Protein AF-A0A5T3FEF2-F1 (afdb_monomer_lite)

Organism: Salmonella enterica (NCBI:txid28901)

Foldseek 3Di:
DQALVLLLVLVVCLCVVVVPDLLVLLQQLLVLQVPDPDADPDLQDHQQDPVRDGPVVSSVVSSCLAPPQLSVVPDPVSRVRSVSSSSSSLVSCCVPPVVSSCVSVVD

Sequence (107 aa):
MITPETASQALSSWLAYLQITQETATQLITRAFLEQPARPEIAVHRIERDDGTVDYDAWRRNRINIFQRWRKRETAEHCEKFSALIPAILEAIRKSAPELHKRITAG

Secondary structure (DSSP, 8-state):
---HHHHHHHHHHHHHHHT--HHHHHHHHHHHHHT-SS----S----B-TTS-B-HHHHHHHHIIIIIIGGGT-SHHHHHHHHHHHHHHHHHHHHH-HHHHHHHH--

pLDDT: mean 95.13, std 4.33, range [64.56, 98.25]

InterPro domains:
  IPR009364 YdaT-like [PF06254] (9-97)
  IPR037042 Transcriptional regulator YdaT-like superfamily [G3DSA:1.10.3600.10] (1-106)

Radius of gyration: 13.1 Å; chains: 1; bounding box: 31×31×29 Å

Structure (mmCIF, N/CA/C/O backbone):
data_AF-A0A5T3FEF2-F1
#
_entry.id   AF-A0A5T3FEF2-F1
#
loop_
_atom_site.group_PDB
_atom_site.id
_atom_site.type_symbol
_atom_site.label_atom_id
_atom_site.label_alt_id
_atom_site.label_comp_id
_atom_site.label_asym_id
_atom_site.label_entity_id
_atom_site.label_seq_id
_atom_site.pdbx_PDB_ins_code
_atom_site.Cartn_x
_atom_site.Cartn_y
_atom_site.Cartn_z
_atom_site.occupancy
_atom_site.B_iso_or_equiv
_atom_site.auth_seq_id
_atom_site.auth_comp_id
_atom_site.auth_asym_id
_atom_site.auth_atom_id
_atom_site.pdbx_PDB_model_num
ATOM 1 N N . MET A 1 1 ? -17.927 2.081 6.490 1.00 79.12 1 MET A N 1
ATOM 2 C CA . MET A 1 1 ? -16.989 2.233 5.352 1.00 79.12 1 MET A CA 1
ATOM 3 C C . MET A 1 1 ? -15.700 2.806 5.915 1.00 79.12 1 MET A C 1
ATOM 5 O O . MET A 1 1 ? -15.787 3.774 6.658 1.00 79.12 1 MET A O 1
ATOM 9 N N . ILE A 1 2 ? -14.543 2.198 5.643 1.00 90.25 2 ILE A N 1
ATOM 10 C CA . ILE A 1 2 ? -13.258 2.718 6.139 1.00 90.25 2 ILE A CA 1
ATOM 11 C C . ILE A 1 2 ? -12.931 4.010 5.386 1.00 90.25 2 ILE A C 1
ATOM 13 O O . ILE A 1 2 ? -12.876 4.007 4.158 1.00 90.25 2 ILE A O 1
ATOM 17 N N . THR A 1 3 ? -12.748 5.108 6.118 1.00 94.38 3 THR A N 1
ATOM 18 C CA . THR A 1 3 ? -12.412 6.420 5.549 1.00 94.38 3 THR A CA 1
ATOM 19 C C . THR A 1 3 ? -10.914 6.518 5.228 1.00 94.38 3 THR A C 1
ATOM 21 O O . THR A 1 3 ? -10.109 5.758 5.783 1.00 94.38 3 THR A O 1
ATOM 24 N N . PRO A 1 4 ? -10.495 7.473 4.377 1.00 94.31 4 PRO A N 1
ATOM 25 C CA . PRO A 1 4 ? -9.079 7.773 4.152 1.00 94.31 4 PRO A CA 1
ATOM 26 C C . PRO A 1 4 ? -8.322 8.093 5.455 1.00 94.31 4 PRO A C 1
ATOM 28 O O . PRO A 1 4 ? -7.170 7.702 5.628 1.00 94.31 4 PRO A O 1
ATOM 31 N N . GLU A 1 5 ? -8.968 8.758 6.409 1.00 95.06 5 GLU A N 1
ATOM 32 C CA . GLU A 1 5 ? -8.425 9.076 7.729 1.00 95.06 5 GLU A CA 1
ATOM 33 C C . GLU A 1 5 ? -8.124 7.797 8.510 1.00 95.06 5 GLU A C 1
ATOM 35 O O . GLU A 1 5 ? -6.991 7.602 8.960 1.00 95.06 5 GLU A O 1
ATOM 40 N N . THR A 1 6 ? -9.103 6.892 8.597 1.00 95.25 6 THR A N 1
ATOM 41 C CA . THR A 1 6 ? -8.947 5.602 9.275 1.00 95.25 6 THR A CA 1
ATOM 42 C C . THR A 1 6 ? -7.884 4.744 8.594 1.00 95.25 6 THR A C 1
ATOM 44 O O . THR A 1 6 ? -7.051 4.155 9.278 1.00 95.25 6 THR A O 1
ATOM 47 N N . ALA A 1 7 ? -7.834 4.716 7.260 1.00 96.25 7 ALA A N 1
ATOM 48 C CA . ALA A 1 7 ? -6.799 3.993 6.521 1.00 96.25 7 ALA A CA 1
ATOM 49 C C . ALA A 1 7 ? -5.392 4.574 6.757 1.00 96.25 7 ALA A C 1
ATOM 51 O O . ALA A 1 7 ? -4.422 3.830 6.912 1.00 96.25 7 ALA A O 1
ATOM 52 N N . SER A 1 8 ? -5.265 5.902 6.843 1.00 96.75 8 SER A N 1
ATOM 53 C CA . SER A 1 8 ? -3.997 6.551 7.187 1.00 96.75 8 SER A CA 1
ATOM 54 C C . SER A 1 8 ? -3.558 6.215 8.614 1.00 96.75 8 SER A C 1
ATOM 56 O O . SER A 1 8 ? -2.377 5.940 8.837 1.00 96.75 8 SER A O 1
ATOM 58 N N . GLN A 1 9 ? -4.484 6.184 9.576 1.00 96.31 9 GLN A N 1
ATOM 59 C CA . GLN A 1 9 ? -4.182 5.778 10.949 1.00 96.31 9 GLN A CA 1
ATOM 60 C C . GLN A 1 9 ? -3.800 4.294 11.025 1.00 96.31 9 GLN A C 1
ATOM 62 O O . GLN A 1 9 ? -2.808 3.946 11.665 1.00 96.31 9 GLN A O 1
ATOM 67 N N . ALA A 1 10 ? -4.525 3.435 10.306 1.00 96.00 10 ALA A N 1
ATOM 68 C CA . ALA A 1 10 ? -4.245 2.010 10.193 1.00 96.00 10 ALA A CA 1
ATOM 69 C C . ALA A 1 10 ? -2.828 1.738 9.670 1.00 96.00 10 ALA A C 1
ATOM 71 O O . ALA A 1 10 ? -2.142 0.883 10.224 1.00 96.00 10 ALA A O 1
ATOM 72 N N . LEU A 1 11 ? -2.349 2.502 8.677 1.00 96.62 11 LEU A N 1
ATOM 73 C CA . LEU A 1 11 ? -0.957 2.418 8.220 1.00 96.62 11 LEU A CA 1
ATOM 74 C C . LEU A 1 11 ? 0.037 2.701 9.352 1.00 96.62 11 LEU A C 1
ATOM 76 O O . LEU A 1 11 ? 0.966 1.922 9.541 1.00 96.62 11 LEU A O 1
ATOM 80 N N . SER A 1 12 ? -0.150 3.780 10.123 1.00 96.94 12 SER A N 1
ATOM 81 C CA . SER A 1 12 ? 0.730 4.078 11.268 1.00 96.94 12 SER A CA 1
ATOM 82 C C . SER A 1 12 ? 0.712 2.954 12.302 1.00 96.94 12 SER A C 1
ATOM 84 O O . SER A 1 12 ? 1.770 2.503 12.740 1.00 96.94 12 SER A O 1
ATOM 86 N N . SER A 1 13 ? -0.482 2.485 12.675 1.00 97.00 13 SER A N 1
ATOM 87 C CA . SER A 1 13 ? -0.645 1.405 13.648 1.00 97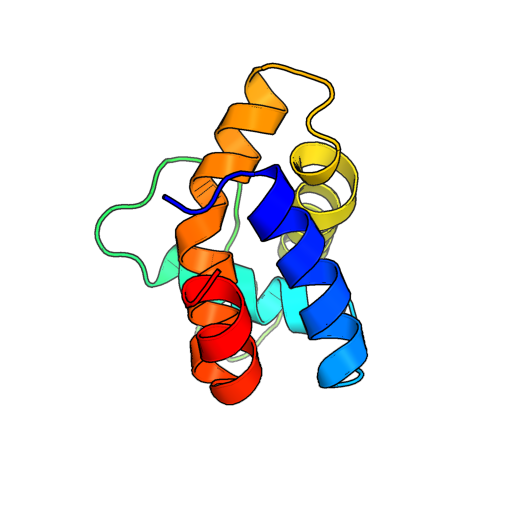.00 13 SER A CA 1
ATOM 88 C C . SER A 1 13 ? -0.022 0.102 13.165 1.00 97.00 13 SER A C 1
ATOM 90 O O . SER A 1 13 ? 0.587 -0.599 13.962 1.00 97.00 13 SER A O 1
ATOM 92 N N . TRP A 1 14 ? -0.125 -0.213 11.876 1.00 98.06 14 TRP A N 1
ATOM 93 C CA . TRP A 1 14 ? 0.444 -1.425 11.298 1.00 98.06 14 TRP A CA 1
ATOM 94 C C . TRP A 1 14 ? 1.971 -1.424 11.304 1.00 98.06 14 TRP A C 1
ATOM 96 O O . TRP A 1 14 ? 2.566 -2.405 11.753 1.00 98.06 14 TRP A O 1
ATOM 106 N N . LEU A 1 15 ? 2.594 -0.311 10.893 1.00 97.88 15 LEU A N 1
ATOM 107 C CA . LEU A 1 15 ? 4.050 -0.148 10.957 1.00 97.88 15 LEU A CA 1
ATOM 108 C C . LEU A 1 15 ? 4.560 -0.331 12.393 1.00 97.88 15 LEU A C 1
ATOM 110 O O . LEU A 1 15 ? 5.516 -1.067 12.614 1.00 97.88 15 LEU A O 1
ATOM 114 N N . ALA A 1 16 ? 3.891 0.285 13.373 1.00 97.62 16 ALA A N 1
ATOM 115 C CA . ALA A 1 16 ? 4.263 0.166 14.781 1.00 97.62 16 ALA A CA 1
ATOM 116 C C . ALA A 1 16 ? 4.011 -1.243 15.349 1.00 97.62 16 ALA A C 1
ATOM 118 O O . ALA A 1 16 ? 4.839 -1.765 16.088 1.00 97.62 16 ALA A O 1
ATOM 119 N N . TYR A 1 17 ? 2.885 -1.869 14.993 1.00 96.81 17 TYR A N 1
ATOM 120 C CA . TYR A 1 17 ? 2.465 -3.165 15.529 1.00 96.81 17 TYR A CA 1
ATOM 121 C C . TYR A 1 17 ? 3.392 -4.305 15.102 1.00 96.81 17 TYR A C 1
ATOM 123 O O . TYR A 1 17 ? 3.759 -5.133 15.930 1.00 96.81 17 TYR A O 1
ATOM 131 N N . LEU A 1 18 ? 3.784 -4.343 13.824 1.00 95.38 18 LEU A N 1
ATOM 132 C CA . LEU A 1 18 ? 4.707 -5.361 13.313 1.00 95.38 18 LEU A CA 1
ATOM 133 C C . LEU A 1 18 ? 6.178 -4.929 13.341 1.00 95.38 18 LEU A C 1
ATOM 135 O O . LEU A 1 18 ? 7.040 -5.734 13.004 1.00 95.38 18 LEU A O 1
ATOM 139 N N . GLN A 1 19 ? 6.470 -3.675 13.701 1.00 96.38 19 GLN A N 1
ATOM 140 C CA . GLN A 1 19 ? 7.809 -3.079 13.607 1.00 96.38 19 GLN A CA 1
ATOM 141 C C . GLN A 1 19 ? 8.413 -3.189 12.192 1.00 96.38 19 GLN A C 1
ATOM 143 O O . GLN A 1 19 ? 9.618 -3.367 12.022 1.00 96.38 19 GLN A O 1
ATOM 148 N N . ILE A 1 20 ? 7.568 -3.087 11.160 1.00 96.00 20 ILE A N 1
ATOM 149 C CA . ILE A 1 20 ? 7.998 -3.114 9.756 1.00 96.00 20 ILE A CA 1
ATOM 150 C C . ILE A 1 20 ? 8.268 -1.701 9.241 1.00 96.00 20 ILE A C 1
ATOM 152 O O . ILE A 1 20 ? 7.678 -0.718 9.692 1.00 96.00 20 ILE A O 1
ATOM 156 N N . THR A 1 21 ? 9.141 -1.594 8.246 1.00 96.44 21 THR A N 1
ATOM 157 C CA . THR A 1 21 ? 9.462 -0.315 7.612 1.00 96.44 21 THR A CA 1
ATOM 158 C C . THR A 1 21 ? 8.409 0.068 6.566 1.00 96.44 21 THR A C 1
ATOM 160 O O . THR A 1 21 ? 7.635 -0.762 6.074 1.00 96.44 21 THR A O 1
ATOM 163 N N . GLN A 1 22 ? 8.417 1.339 6.144 1.00 96.50 22 GLN A N 1
ATOM 164 C CA . GLN A 1 22 ? 7.645 1.775 4.970 1.00 96.50 22 GLN A CA 1
ATOM 165 C C . GLN A 1 22 ? 8.044 1.006 3.702 1.00 96.50 22 GLN A C 1
ATOM 167 O O . GLN A 1 22 ? 7.260 0.922 2.760 1.00 96.50 22 GLN A O 1
ATOM 172 N N . GLU A 1 23 ? 9.250 0.442 3.672 1.00 94.56 23 GLU A N 1
ATOM 173 C CA . GLU A 1 23 ? 9.784 -0.336 2.559 1.00 94.56 23 GLU A CA 1
ATOM 174 C C . GLU A 1 23 ? 9.005 -1.632 2.370 1.00 94.56 23 GLU A C 1
ATOM 176 O O . GLU A 1 23 ? 8.424 -1.852 1.302 1.00 94.56 23 GLU A O 1
ATOM 181 N N . THR A 1 24 ? 8.917 -2.424 3.439 1.00 95.94 24 THR A N 1
ATOM 182 C CA . THR A 1 24 ? 8.151 -3.670 3.485 1.00 95.94 24 THR A CA 1
ATOM 183 C C . THR A 1 24 ? 6.668 -3.400 3.256 1.00 95.94 24 THR A C 1
ATOM 185 O O . THR A 1 24 ? 6.031 -4.056 2.433 1.00 95.94 24 THR A O 1
ATOM 188 N N . ALA A 1 25 ? 6.110 -2.381 3.917 1.00 97.81 25 ALA A N 1
ATOM 189 C CA . ALA A 1 25 ? 4.706 -2.026 3.740 1.00 97.81 25 ALA A CA 1
ATOM 190 C C . ALA A 1 25 ? 4.384 -1.621 2.289 1.00 97.81 25 ALA A C 1
ATOM 192 O O . ALA A 1 25 ? 3.349 -2.020 1.761 1.00 97.81 25 ALA A O 1
ATOM 193 N N . THR A 1 26 ? 5.280 -0.892 1.610 1.00 98.19 26 THR A N 1
ATOM 194 C CA . THR A 1 26 ? 5.106 -0.522 0.192 1.00 98.19 26 THR A CA 1
ATOM 195 C C . THR A 1 26 ? 4.999 -1.754 -0.701 1.00 98.19 26 THR A C 1
ATOM 197 O O . THR A 1 26 ? 4.123 -1.797 -1.566 1.00 98.19 26 THR A O 1
ATOM 200 N N . GLN A 1 27 ? 5.853 -2.760 -0.494 1.00 96.50 27 GLN A N 1
ATOM 201 C CA . GLN A 1 27 ? 5.818 -4.005 -1.268 1.00 96.50 27 GLN A CA 1
ATOM 202 C C . GLN A 1 27 ? 4.500 -4.755 -1.055 1.00 96.50 27 GLN A C 1
ATOM 204 O O . GLN A 1 27 ? 3.830 -5.112 -2.023 1.00 96.50 27 GLN A O 1
ATOM 209 N N . LEU A 1 28 ? 4.089 -4.921 0.205 1.00 97.50 28 LEU A N 1
ATOM 210 C CA . LEU A 1 28 ? 2.865 -5.638 0.565 1.00 97.50 28 LEU A CA 1
ATOM 211 C C . LEU A 1 28 ? 1.603 -4.946 0.028 1.00 97.50 28 LEU A C 1
ATOM 213 O O . LEU A 1 28 ? 0.745 -5.611 -0.549 1.00 97.50 28 LEU A O 1
ATOM 217 N N . ILE A 1 29 ? 1.508 -3.617 0.155 1.00 98.12 29 ILE A N 1
ATOM 218 C CA . ILE A 1 29 ? 0.381 -2.838 -0.385 1.00 98.12 29 ILE A CA 1
ATOM 219 C C . ILE A 1 29 ? 0.365 -2.910 -1.911 1.00 98.12 29 ILE A C 1
ATOM 221 O O . ILE A 1 29 ? -0.690 -3.123 -2.500 1.00 98.12 29 ILE A O 1
ATOM 225 N N . THR A 1 30 ? 1.522 -2.759 -2.562 1.00 98.00 30 THR A N 1
ATOM 226 C CA . THR A 1 30 ? 1.615 -2.830 -4.028 1.00 98.00 30 THR A CA 1
ATOM 227 C C . THR A 1 30 ? 1.157 -4.193 -4.533 1.00 98.00 30 THR A C 1
ATOM 229 O O . THR A 1 30 ? 0.358 -4.263 -5.463 1.00 98.00 30 THR A O 1
ATOM 232 N N . ARG A 1 31 ? 1.617 -5.278 -3.902 1.00 96.38 31 ARG A N 1
ATOM 233 C CA . ARG A 1 31 ? 1.196 -6.637 -4.245 1.00 96.38 31 ARG A CA 1
ATOM 234 C C . ARG A 1 31 ? -0.312 -6.805 -4.078 1.00 96.38 31 ARG A C 1
ATOM 236 O O . ARG A 1 31 ? -0.980 -7.202 -5.026 1.00 96.38 31 ARG A O 1
ATOM 243 N N . ALA A 1 32 ? -0.850 -6.426 -2.920 1.00 97.31 32 ALA A N 1
ATOM 244 C CA . ALA A 1 32 ? -2.283 -6.510 -2.654 1.00 97.31 32 ALA A CA 1
ATOM 245 C C . ALA A 1 32 ? -3.118 -5.667 -3.634 1.00 97.31 32 ALA A C 1
ATOM 247 O O . ALA A 1 32 ? -4.211 -6.076 -4.006 1.00 97.31 32 ALA A O 1
ATOM 248 N N . PHE A 1 33 ? -2.611 -4.512 -4.076 1.00 97.75 33 PHE A N 1
ATOM 249 C CA . PHE A 1 33 ? -3.277 -3.665 -5.063 1.00 97.75 33 PHE A CA 1
ATOM 250 C C . PHE A 1 33 ? -3.305 -4.309 -6.453 1.00 97.75 33 PHE A C 1
ATOM 252 O O . PHE A 1 33 ? -4.340 -4.316 -7.113 1.00 97.75 33 PHE A O 1
ATOM 259 N N . LEU A 1 34 ? -2.183 -4.874 -6.904 1.00 95.56 34 LEU A N 1
ATOM 260 C CA . LEU A 1 34 ? -2.084 -5.499 -8.226 1.00 95.56 34 LEU A CA 1
ATOM 261 C C . LEU A 1 34 ? -2.851 -6.827 -8.316 1.00 95.56 34 LEU A C 1
ATOM 263 O O . LEU A 1 34 ? -3.322 -7.172 -9.397 1.00 95.56 34 LEU A O 1
ATOM 267 N N . GLU A 1 35 ? -3.019 -7.531 -7.193 1.00 95.19 35 GLU A N 1
ATOM 268 C CA . GLU A 1 35 ? -3.828 -8.754 -7.076 1.00 95.19 35 GLU A CA 1
ATOM 269 C C . GLU A 1 35 ? -5.350 -8.486 -7.129 1.00 95.19 35 GLU A C 1
ATOM 271 O O . GLU A 1 35 ? -6.131 -9.429 -7.256 1.00 95.19 35 GLU A O 1
ATOM 276 N N . GLN A 1 36 ? -5.804 -7.227 -7.046 1.00 94.94 36 GLN A N 1
ATOM 277 C CA . GLN A 1 36 ? -7.234 -6.910 -7.103 1.00 94.94 36 GLN A CA 1
ATOM 278 C C . GLN A 1 36 ? -7.813 -7.132 -8.510 1.00 94.94 36 GLN A C 1
ATOM 280 O O . GLN A 1 36 ? -7.254 -6.621 -9.487 1.00 94.94 36 GLN A O 1
ATOM 285 N N . PRO A 1 37 ? -8.970 -7.819 -8.624 1.00 90.00 37 PRO A N 1
ATOM 286 C CA . PRO A 1 37 ? -9.604 -8.100 -9.912 1.00 90.00 37 PRO A CA 1
ATOM 287 C C . PRO A 1 37 ? -10.181 -6.842 -10.573 1.00 90.00 37 PRO A C 1
ATOM 289 O O . PRO A 1 37 ? -10.155 -6.719 -11.793 1.00 90.00 37 PRO A O 1
ATOM 292 N N . ALA A 1 38 ? -10.669 -5.893 -9.771 1.00 89.25 38 ALA A N 1
ATOM 293 C CA . ALA A 1 38 ? -11.148 -4.592 -10.218 1.00 89.25 38 ALA A CA 1
ATOM 294 C C . ALA A 1 38 ? -10.383 -3.513 -9.448 1.00 89.25 38 ALA A C 1
ATOM 296 O O . ALA A 1 38 ? -10.710 -3.218 -8.298 1.00 89.25 38 ALA A O 1
ATOM 297 N N . ARG A 1 39 ? -9.338 -2.961 -10.072 1.00 90.06 39 ARG A N 1
ATOM 298 C CA . ARG A 1 39 ? -8.526 -1.880 -9.500 1.00 90.06 39 ARG A CA 1
ATOM 299 C C . ARG A 1 39 ? -8.560 -0.645 -10.402 1.00 90.06 39 ARG A C 1
ATOM 301 O O . ARG A 1 39 ? -8.547 -0.801 -11.622 1.00 90.06 39 ARG A O 1
ATOM 308 N N . PRO A 1 40 ? -8.576 0.567 -9.832 1.00 91.75 40 PRO A N 1
ATOM 309 C CA . PRO A 1 40 ? -8.496 1.795 -10.612 1.00 91.75 40 PRO A CA 1
ATOM 310 C C . PRO A 1 40 ? -7.113 1.965 -11.254 1.00 91.75 40 PRO A C 1
ATOM 312 O O . PRO A 1 40 ? -6.098 1.510 -10.722 1.00 91.75 40 PRO A O 1
ATOM 315 N N . GLU A 1 41 ? -7.059 2.670 -12.381 1.00 92.88 41 GLU A N 1
ATOM 316 C CA . GLU A 1 41 ? -5.814 2.975 -13.093 1.00 92.88 41 GLU A CA 1
ATOM 317 C C . GLU A 1 41 ? -5.062 4.134 -12.421 1.00 92.88 41 GLU A C 1
ATOM 319 O O . GLU A 1 41 ? -5.067 5.277 -12.873 1.00 92.88 41 GLU A O 1
ATOM 324 N N . ILE A 1 42 ? -4.415 3.839 -11.294 1.00 94.94 42 ILE A N 1
ATOM 325 C CA . ILE A 1 42 ? -3.531 4.775 -10.588 1.00 94.94 42 ILE A CA 1
ATOM 326 C C . ILE A 1 42 ? -2.066 4.360 -10.743 1.00 94.94 42 ILE A C 1
ATOM 328 O O . ILE A 1 42 ? -1.758 3.202 -11.017 1.00 94.94 42 ILE A O 1
ATOM 332 N N . ALA A 1 43 ? -1.148 5.313 -10.552 1.00 93.31 43 ALA A N 1
ATOM 333 C CA . ALA A 1 43 ? 0.296 5.137 -10.743 1.00 93.31 43 ALA A CA 1
ATOM 334 C C . ALA A 1 43 ? 0.955 4.275 -9.641 1.00 93.31 43 ALA A C 1
ATOM 336 O O . ALA A 1 43 ? 1.765 4.761 -8.846 1.00 93.31 43 ALA A O 1
ATOM 337 N N . VAL A 1 44 ? 0.561 3.002 -9.583 1.00 96.12 44 VAL A N 1
ATOM 338 C CA . VAL A 1 44 ? 1.127 1.938 -8.753 1.00 96.12 44 VAL A CA 1
ATOM 339 C C . VAL A 1 44 ? 1.763 0.923 -9.693 1.00 96.12 44 VAL A C 1
ATOM 341 O O . VAL A 1 44 ? 1.081 0.269 -10.480 1.00 96.12 44 VAL A O 1
ATOM 344 N N . HIS A 1 45 ? 3.084 0.809 -9.627 1.00 95.69 45 HIS A N 1
ATOM 345 C CA . HIS A 1 45 ? 3.864 -0.009 -10.552 1.00 95.69 45 HIS A CA 1
ATOM 346 C C . HIS A 1 45 ? 4.275 -1.337 -9.915 1.00 95.69 45 HIS A C 1
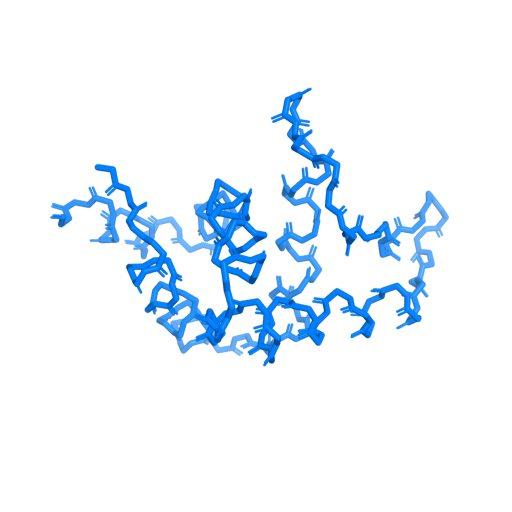ATOM 348 O O . HIS A 1 45 ? 4.462 -1.416 -8.701 1.00 95.69 45 HIS A O 1
ATOM 354 N N . ARG A 1 46 ? 4.437 -2.386 -10.725 1.00 94.50 46 ARG A N 1
ATOM 355 C CA . ARG A 1 46 ? 4.941 -3.685 -10.260 1.00 94.50 46 ARG A CA 1
ATOM 356 C C . ARG A 1 46 ? 6.359 -3.527 -9.699 1.00 94.50 46 ARG A C 1
ATOM 358 O O . ARG A 1 46 ? 7.207 -2.934 -10.354 1.00 94.50 46 ARG A O 1
ATOM 365 N N . ILE A 1 47 ? 6.584 -4.045 -8.490 1.00 94.56 47 ILE A N 1
ATOM 366 C CA . ILE A 1 47 ? 7.878 -3.974 -7.790 1.00 94.56 47 ILE A CA 1
ATOM 367 C C . ILE A 1 47 ? 8.676 -5.261 -7.987 1.00 94.56 47 ILE A C 1
ATOM 369 O O . ILE A 1 47 ? 9.835 -5.203 -8.368 1.00 94.56 47 ILE A O 1
ATOM 373 N N . GLU A 1 48 ? 8.058 -6.411 -7.730 1.00 91.56 48 GLU A N 1
ATOM 374 C CA . GLU A 1 48 ? 8.694 -7.722 -7.874 1.00 91.56 48 GLU A CA 1
ATOM 375 C C . GLU A 1 48 ? 8.373 -8.297 -9.255 1.00 91.56 48 GLU A C 1
ATOM 377 O O . GLU A 1 48 ? 7.197 -8.415 -9.624 1.00 91.56 48 GLU A O 1
ATOM 382 N N . ARG A 1 49 ? 9.411 -8.605 -10.033 1.00 88.06 49 ARG A N 1
ATOM 383 C CA . ARG A 1 49 ? 9.312 -9.224 -11.361 1.00 88.06 49 AR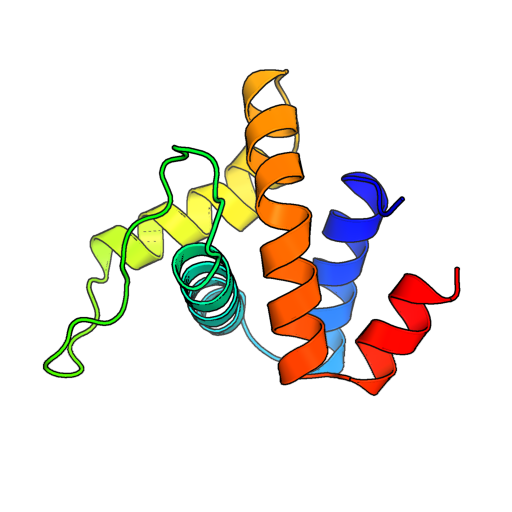G A CA 1
ATOM 384 C C . ARG A 1 49 ? 9.211 -10.747 -11.241 1.00 88.06 49 ARG A C 1
ATOM 386 O O . ARG A 1 49 ? 9.450 -11.310 -10.179 1.00 88.06 49 ARG A O 1
ATOM 393 N N . ASP A 1 50 ? 8.835 -11.416 -12.330 1.00 87.25 50 ASP A N 1
ATOM 394 C CA . ASP A 1 50 ? 8.633 -12.877 -12.346 1.00 87.25 50 ASP A CA 1
ATOM 395 C C . ASP A 1 50 ? 9.917 -13.674 -12.045 1.00 87.25 50 ASP A C 1
ATOM 397 O O . ASP A 1 50 ? 9.845 -14.812 -11.594 1.00 87.25 50 ASP A O 1
ATOM 401 N N . ASP A 1 51 ? 11.087 -13.066 -12.250 1.00 89.88 51 ASP A N 1
ATOM 402 C CA . ASP A 1 51 ? 12.407 -13.627 -11.941 1.00 89.88 51 ASP A CA 1
ATOM 403 C C . ASP A 1 51 ? 12.876 -13.347 -10.496 1.00 89.88 51 ASP A C 1
ATOM 405 O O . ASP A 1 51 ? 14.015 -13.651 -10.143 1.00 89.88 51 ASP A O 1
ATOM 409 N N . GLY A 1 52 ? 12.019 -12.754 -9.658 1.00 85.75 52 GLY A N 1
ATOM 410 C CA . GLY A 1 52 ? 12.331 -12.386 -8.275 1.00 85.75 52 GLY A CA 1
ATOM 411 C C . GLY A 1 52 ? 13.160 -11.106 -8.131 1.00 85.75 52 GLY A C 1
ATOM 412 O O . GLY A 1 52 ? 13.506 -10.728 -7.011 1.00 85.75 52 GLY A O 1
ATOM 413 N N . THR A 1 53 ? 13.479 -10.409 -9.227 1.00 92.06 53 THR A N 1
ATOM 414 C CA . THR A 1 53 ? 14.184 -9.125 -9.150 1.00 92.06 53 THR A CA 1
ATOM 415 C C . THR A 1 53 ? 13.256 -7.996 -8.705 1.00 92.06 53 THR A C 1
ATOM 417 O O . THR A 1 53 ? 12.052 -7.985 -8.980 1.00 92.06 53 THR A O 1
ATOM 420 N N . VAL A 1 54 ? 13.836 -7.016 -8.008 1.00 91.56 54 VAL A N 1
ATOM 421 C CA . VAL A 1 54 ? 13.121 -5.842 -7.505 1.00 91.56 54 VAL A CA 1
ATOM 422 C C . VAL A 1 54 ? 13.399 -4.636 -8.395 1.00 91.56 54 VAL A C 1
ATOM 424 O O . VAL A 1 54 ? 14.537 -4.193 -8.543 1.00 91.56 54 VAL A O 1
ATOM 427 N N . ASP A 1 55 ? 12.336 -4.058 -8.945 1.00 95.69 55 ASP A N 1
ATOM 428 C CA . ASP A 1 55 ? 12.375 -2.763 -9.610 1.00 95.69 55 ASP A CA 1
ATOM 429 C C . ASP A 1 55 ? 12.404 -1.642 -8.557 1.00 95.69 55 ASP A C 1
ATOM 431 O O . ASP A 1 55 ? 11.377 -1.211 -8.018 1.00 95.69 55 ASP A O 1
ATOM 435 N N . TYR A 1 56 ? 13.615 -1.195 -8.218 1.00 94.56 56 TYR A N 1
ATOM 436 C CA . TYR A 1 56 ? 13.838 -0.175 -7.192 1.00 94.56 56 TYR A CA 1
ATOM 437 C C . TYR A 1 56 ? 13.241 1.191 -7.551 1.00 94.56 56 TYR A C 1
ATOM 439 O O . TYR A 1 56 ? 12.833 1.933 -6.653 1.00 94.56 56 TYR A O 1
ATOM 447 N N . ASP A 1 57 ? 13.147 1.524 -8.839 1.00 96.25 57 ASP A N 1
ATOM 448 C CA . ASP A 1 57 ? 12.528 2.765 -9.306 1.00 96.25 57 ASP A CA 1
ATOM 449 C C . ASP A 1 57 ? 11.016 2.728 -9.073 1.00 96.25 57 ASP A C 1
ATOM 451 O O . ASP A 1 57 ? 10.454 3.644 -8.461 1.00 96.25 57 ASP A O 1
ATOM 455 N N . ALA A 1 58 ? 10.363 1.638 -9.488 1.00 96.50 58 ALA A N 1
ATOM 456 C CA . ALA A 1 58 ? 8.948 1.395 -9.222 1.00 96.50 58 ALA A CA 1
ATOM 457 C C . ALA A 1 58 ? 8.658 1.404 -7.717 1.00 96.50 58 ALA A C 1
ATOM 459 O O . ALA A 1 58 ? 7.740 2.086 -7.255 1.00 96.50 58 ALA A O 1
ATOM 460 N N . TRP A 1 59 ? 9.489 0.717 -6.933 1.00 96.94 59 TRP A N 1
ATOM 461 C CA . TRP A 1 59 ? 9.359 0.681 -5.482 1.00 96.94 59 TRP A CA 1
ATOM 462 C C . TRP A 1 59 ? 9.481 2.073 -4.852 1.00 96.94 59 TRP A C 1
ATOM 464 O O . TRP A 1 59 ? 8.627 2.468 -4.051 1.00 96.94 59 TRP A O 1
ATOM 474 N N . ARG A 1 60 ? 10.489 2.862 -5.246 1.00 97.44 60 ARG A N 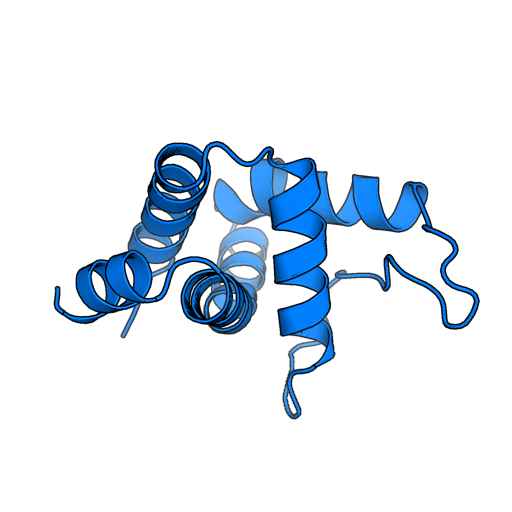1
ATOM 475 C CA . ARG A 1 60 ? 10.696 4.217 -4.717 1.00 97.44 60 ARG A CA 1
ATOM 476 C C . ARG A 1 60 ? 9.512 5.121 -5.053 1.00 97.44 60 ARG A C 1
ATOM 478 O O . ARG A 1 60 ? 9.051 5.861 -4.180 1.00 97.44 60 ARG A O 1
ATOM 485 N N . ARG A 1 61 ? 9.003 5.051 -6.288 1.00 97.88 61 ARG A N 1
ATOM 486 C CA . ARG A 1 61 ? 7.830 5.819 -6.740 1.00 97.88 61 ARG A CA 1
ATOM 487 C C . ARG A 1 61 ? 6.584 5.441 -5.951 1.00 97.88 61 ARG A C 1
ATOM 489 O O . ARG A 1 61 ? 5.925 6.334 -5.422 1.00 97.88 61 ARG A O 1
ATOM 496 N N . ASN A 1 62 ? 6.309 4.146 -5.798 1.00 98.25 62 ASN A N 1
ATOM 497 C CA . ASN A 1 62 ? 5.167 3.670 -5.020 1.00 98.25 62 ASN A CA 1
ATOM 498 C C . ASN A 1 62 ? 5.265 4.128 -3.561 1.00 98.25 62 ASN A C 1
ATOM 500 O O . ASN A 1 62 ? 4.288 4.642 -3.025 1.00 98.25 62 ASN A O 1
ATOM 504 N N . ARG A 1 63 ? 6.442 4.035 -2.928 1.00 98.19 63 ARG A N 1
ATOM 505 C CA . ARG A 1 63 ? 6.638 4.480 -1.540 1.00 98.19 63 ARG A CA 1
ATOM 506 C C . ARG A 1 63 ? 6.352 5.972 -1.372 1.00 98.19 63 ARG A C 1
ATOM 508 O O . ARG A 1 63 ? 5.644 6.356 -0.443 1.00 98.19 63 ARG A O 1
ATOM 515 N N . ILE A 1 64 ? 6.891 6.815 -2.258 1.00 97.75 64 ILE A N 1
ATOM 516 C CA . ILE A 1 64 ? 6.653 8.268 -2.237 1.00 97.75 64 ILE A CA 1
ATOM 517 C C . ILE A 1 64 ? 5.164 8.555 -2.438 1.00 97.75 64 ILE A C 1
ATOM 519 O O . ILE A 1 64 ? 4.570 9.304 -1.661 1.00 97.75 64 ILE A O 1
ATOM 523 N N . ASN A 1 65 ? 4.550 7.926 -3.440 1.00 97.50 65 ASN A N 1
ATOM 524 C CA . ASN A 1 65 ? 3.134 8.090 -3.735 1.00 97.50 65 ASN A CA 1
ATOM 525 C C . ASN A 1 65 ? 2.259 7.700 -2.536 1.00 97.50 65 ASN A C 1
ATOM 527 O O . ASN A 1 65 ? 1.449 8.509 -2.099 1.00 97.50 65 ASN A O 1
ATOM 531 N N . ILE A 1 66 ? 2.473 6.522 -1.946 1.00 97.88 66 ILE A N 1
ATOM 532 C CA . ILE A 1 66 ? 1.680 6.018 -0.820 1.00 97.88 66 ILE A CA 1
ATOM 533 C C . ILE A 1 66 ? 1.917 6.858 0.436 1.00 97.88 66 ILE A C 1
ATOM 535 O O . ILE A 1 66 ? 0.965 7.394 0.989 1.00 97.88 66 ILE A O 1
ATOM 539 N N . PHE A 1 67 ? 3.162 6.993 0.903 1.00 97.44 67 PHE A N 1
ATOM 540 C CA . PHE A 1 67 ? 3.441 7.511 2.249 1.00 97.44 67 PHE A CA 1
ATOM 541 C C . PHE A 1 67 ? 3.643 9.023 2.324 1.00 97.44 67 PHE A C 1
ATOM 543 O O . PHE A 1 67 ? 3.431 9.596 3.393 1.00 97.44 67 PHE A O 1
ATOM 550 N N . GLN A 1 68 ? 4.062 9.669 1.233 1.00 94.94 68 GLN A N 1
ATOM 551 C CA . GLN A 1 68 ? 4.461 11.081 1.252 1.00 94.94 68 GLN A CA 1
ATOM 552 C C . GLN A 1 68 ? 3.529 11.985 0.447 1.00 94.94 68 GLN A C 1
ATOM 554 O O . GLN A 1 68 ? 3.355 13.137 0.834 1.00 94.94 68 GLN A O 1
ATOM 559 N N . ARG A 1 69 ? 2.943 11.486 -0.647 1.00 96.12 69 ARG A N 1
ATOM 560 C CA . ARG A 1 69 ? 2.088 12.272 -1.544 1.00 96.12 69 ARG A CA 1
ATOM 561 C C . ARG A 1 69 ? 0.607 12.039 -1.250 1.00 96.12 69 ARG A C 1
ATOM 563 O O . ARG A 1 69 ? -0.054 12.897 -0.683 1.00 96.12 69 ARG A O 1
ATOM 570 N N . TRP A 1 70 ? 0.085 10.860 -1.568 1.00 98.00 70 TRP A N 1
ATOM 571 C CA . TRP A 1 70 ? -1.352 10.590 -1.517 1.00 98.00 70 TRP A CA 1
ATOM 572 C C . TRP A 1 70 ? -1.888 10.532 -0.091 1.00 98.00 70 TRP A C 1
ATOM 574 O O . TRP A 1 70 ? -2.941 11.097 0.169 1.00 98.00 70 TRP A O 1
ATOM 584 N N . ARG A 1 71 ? -1.143 9.956 0.863 1.00 96.88 71 ARG A N 1
ATOM 585 C CA . ARG A 1 71 ? -1.563 9.886 2.276 1.00 96.88 71 ARG A CA 1
ATOM 586 C C . ARG A 1 71 ? -1.834 11.247 2.919 1.00 96.88 71 ARG A C 1
ATOM 588 O O . ARG A 1 71 ? -2.696 11.343 3.798 1.00 96.88 71 ARG A O 1
ATOM 595 N N . LYS A 1 72 ? -1.123 12.295 2.493 1.00 95.56 72 LYS A N 1
ATOM 596 C CA . LYS A 1 72 ? -1.348 13.657 2.996 1.00 95.56 72 LYS A CA 1
ATOM 597 C C . LYS A 1 72 ? -2.669 14.250 2.514 1.00 95.56 72 LYS A C 1
ATOM 599 O O . LYS A 1 72 ? -3.213 15.094 3.212 1.00 95.56 72 LYS A O 1
ATOM 604 N N . ARG A 1 73 ? -3.199 13.763 1.382 1.00 95.56 73 ARG A N 1
ATOM 605 C CA . ARG A 1 73 ? -4.504 14.159 0.825 1.00 95.56 73 ARG A CA 1
ATOM 606 C C . ARG A 1 73 ? -4.609 15.677 0.615 1.00 95.56 73 ARG A C 1
ATOM 608 O O . ARG A 1 73 ? -5.650 16.267 0.866 1.00 95.56 73 ARG A O 1
ATOM 615 N N . GLU A 1 74 ? -3.522 16.304 0.158 1.00 95.81 74 GLU A N 1
ATOM 616 C CA . GLU A 1 74 ? -3.427 17.767 -0.012 1.00 95.81 74 GLU A CA 1
ATOM 617 C C . GLU A 1 74 ? -4.272 18.286 -1.186 1.00 95.81 74 GLU A C 1
ATOM 619 O O . GLU A 1 74 ? -4.604 19.467 -1.242 1.00 95.81 74 GLU A O 1
ATOM 624 N N . THR A 1 75 ? -4.635 17.412 -2.128 1.00 97.12 75 THR A N 1
ATOM 625 C CA . THR A 1 75 ? -5.489 17.734 -3.278 1.00 97.12 75 THR A CA 1
ATOM 626 C C . THR A 1 75 ? -6.602 16.700 -3.444 1.00 97.12 75 THR A C 1
ATOM 628 O O . THR A 1 75 ? -6.505 15.584 -2.925 1.00 97.12 75 THR A O 1
ATOM 631 N N . ALA A 1 76 ? -7.637 17.041 -4.223 1.00 96.44 76 ALA A N 1
ATOM 632 C CA . ALA A 1 76 ? -8.691 16.096 -4.606 1.00 96.44 76 ALA A CA 1
ATOM 633 C C . ALA A 1 76 ? -8.100 14.830 -5.250 1.00 96.44 76 ALA A C 1
ATOM 635 O O . ALA A 1 76 ? -8.389 13.726 -4.801 1.00 96.44 76 ALA A O 1
ATOM 636 N N . GLU A 1 77 ? -7.150 14.999 -6.177 1.00 95.75 77 GLU A N 1
ATOM 637 C CA . GLU A 1 77 ? -6.445 13.888 -6.822 1.00 95.75 77 GLU A CA 1
ATOM 638 C C . GLU A 1 77 ? -5.729 12.982 -5.801 1.00 95.75 77 GLU A C 1
ATOM 640 O O . GLU A 1 77 ? -5.736 11.756 -5.918 1.00 95.75 77 GLU A O 1
ATOM 645 N N . HIS A 1 78 ? -5.089 13.563 -4.780 1.00 96.56 78 HIS A N 1
ATOM 646 C CA . HIS A 1 78 ? -4.424 12.781 -3.733 1.00 96.56 78 HIS A CA 1
ATOM 647 C C . HIS A 1 78 ? -5.437 12.024 -2.877 1.00 96.56 78 HIS A C 1
ATOM 649 O O . HIS A 1 78 ? -5.176 10.877 -2.518 1.00 96.56 78 HIS A O 1
ATOM 655 N N . CYS A 1 79 ? -6.580 12.642 -2.574 1.00 95.62 79 CYS A N 1
ATOM 656 C CA . CYS A 1 79 ? -7.669 12.001 -1.846 1.00 95.62 79 CYS A CA 1
ATOM 657 C C . CYS A 1 79 ? -8.247 10.818 -2.630 1.00 95.62 79 CYS A C 1
ATOM 659 O O . CYS A 1 79 ? -8.372 9.726 -2.076 1.00 95.62 79 CYS A O 1
ATOM 661 N N . GLU A 1 80 ? -8.508 10.992 -3.925 1.00 96.19 80 GLU A N 1
ATOM 662 C CA . GLU A 1 80 ? -8.990 9.932 -4.815 1.00 96.19 80 GLU A CA 1
ATOM 663 C C . GLU A 1 80 ? -7.987 8.775 -4.899 1.00 96.19 80 GLU A C 1
ATOM 665 O O . GLU A 1 80 ? -8.340 7.622 -4.643 1.00 96.19 80 GLU A O 1
ATOM 670 N N . LYS A 1 81 ? -6.708 9.076 -5.163 1.00 97.56 81 LYS A N 1
ATOM 671 C CA . LYS A 1 81 ? -5.652 8.056 -5.266 1.00 97.56 81 LYS A CA 1
ATOM 672 C C . LYS A 1 81 ? -5.405 7.328 -3.946 1.00 97.56 81 LYS A C 1
ATOM 674 O O . LYS A 1 81 ? -5.153 6.127 -3.954 1.00 97.56 81 LYS A O 1
ATOM 679 N N . PHE A 1 82 ? -5.488 8.014 -2.806 1.00 97.69 82 PHE A N 1
ATOM 680 C CA . PHE A 1 82 ? -5.356 7.352 -1.508 1.00 97.69 82 PHE A CA 1
ATOM 681 C C . PHE A 1 82 ? -6.588 6.505 -1.171 1.00 97.69 82 PHE A C 1
ATOM 683 O O . PHE A 1 82 ? -6.443 5.389 -0.676 1.00 97.69 82 PHE A O 1
ATOM 690 N N . SER A 1 83 ? -7.790 6.988 -1.495 1.00 96.44 83 SER A N 1
ATOM 691 C CA . SER A 1 83 ? -9.041 6.240 -1.309 1.00 96.44 83 SER A CA 1
ATOM 692 C C . SER A 1 83 ? -9.047 4.947 -2.126 1.00 96.44 83 SER A C 1
ATOM 694 O O . SER A 1 83 ? -9.408 3.888 -1.616 1.00 96.44 83 SER A O 1
ATOM 696 N N . ALA A 1 84 ? -8.542 5.007 -3.359 1.00 96.62 84 ALA A N 1
ATOM 697 C CA . ALA A 1 84 ? -8.337 3.851 -4.225 1.00 96.62 84 ALA A CA 1
ATOM 698 C C . ALA A 1 84 ? -7.413 2.772 -3.624 1.00 96.62 84 ALA A C 1
ATOM 700 O O . ALA A 1 84 ? -7.534 1.598 -3.968 1.00 96.62 84 ALA A O 1
ATOM 701 N N . LEU A 1 85 ? -6.502 3.139 -2.715 1.00 97.38 85 LEU A N 1
ATOM 702 C CA . LEU A 1 85 ? -5.597 2.196 -2.054 1.00 97.38 85 LEU A CA 1
ATOM 703 C C . LEU A 1 85 ? -6.188 1.538 -0.807 1.00 97.38 85 LEU A C 1
ATOM 705 O O . LEU A 1 85 ? -5.617 0.554 -0.335 1.00 97.38 85 LEU A O 1
ATOM 709 N N . ILE A 1 86 ? -7.298 2.043 -0.260 1.00 97.00 86 ILE A N 1
ATOM 710 C CA . ILE A 1 86 ? -7.872 1.543 1.000 1.00 97.00 86 ILE A CA 1
ATOM 711 C C . ILE A 1 86 ? -8.066 0.018 0.981 1.00 97.00 86 ILE A C 1
ATOM 713 O O . ILE A 1 86 ? -7.605 -0.628 1.926 1.00 97.00 86 ILE A O 1
ATOM 717 N N . PRO A 1 87 ? -8.638 -0.603 -0.074 1.00 96.81 87 PRO A N 1
ATOM 718 C CA . PRO A 1 87 ? -8.796 -2.056 -0.103 1.00 96.81 87 PRO A CA 1
ATOM 719 C C . PRO A 1 87 ? -7.454 -2.802 -0.060 1.00 96.81 87 PRO A C 1
ATOM 721 O O . PRO A 1 87 ? -7.335 -3.817 0.618 1.00 96.81 87 PRO A O 1
ATOM 724 N N . ALA A 1 88 ? -6.416 -2.277 -0.722 1.00 97.88 88 ALA A N 1
ATOM 725 C CA . ALA A 1 88 ? -5.087 -2.893 -0.742 1.00 97.88 88 ALA A CA 1
ATOM 726 C C . ALA A 1 88 ? -4.374 -2.767 0.610 1.00 97.88 88 ALA A C 1
ATOM 728 O O . ALA A 1 88 ? -3.727 -3.709 1.061 1.00 97.88 88 ALA A O 1
ATOM 729 N N . ILE A 1 89 ? -4.514 -1.612 1.268 1.00 97.94 89 ILE A N 1
ATOM 730 C CA . ILE A 1 89 ? -3.973 -1.361 2.608 1.00 97.94 89 ILE A CA 1
ATOM 731 C C . ILE A 1 89 ? -4.597 -2.336 3.605 1.00 97.94 89 ILE A C 1
ATOM 733 O O . ILE A 1 89 ? -3.876 -3.017 4.330 1.00 97.94 89 ILE A O 1
ATOM 737 N N . LEU A 1 90 ? -5.928 -2.434 3.621 1.00 97.56 90 LEU A N 1
ATOM 738 C CA . LEU A 1 90 ? -6.633 -3.327 4.537 1.00 97.56 90 LEU A CA 1
ATOM 739 C C . LEU A 1 90 ? -6.284 -4.788 4.271 1.00 97.56 90 LEU A C 1
ATOM 741 O O . LEU A 1 90 ? -6.023 -5.519 5.219 1.00 97.56 90 LEU A O 1
ATOM 745 N N . GLU A 1 91 ? -6.193 -5.201 3.008 1.00 97.94 91 GLU A N 1
ATOM 746 C CA . GLU A 1 91 ? -5.820 -6.569 2.651 1.00 97.94 91 GLU A CA 1
ATOM 747 C C . GLU A 1 91 ? -4.382 -6.910 3.065 1.00 97.94 91 GLU A C 1
ATOM 749 O O . GLU A 1 91 ? -4.128 -7.987 3.611 1.00 97.94 91 GLU A O 1
ATOM 754 N N . ALA A 1 92 ? -3.438 -5.982 2.882 1.00 98.12 92 ALA A N 1
ATOM 755 C CA . ALA A 1 92 ? -2.064 -6.155 3.343 1.00 98.12 92 ALA A CA 1
ATOM 756 C C . ALA A 1 92 ? -1.989 -6.288 4.877 1.00 98.12 92 ALA A C 1
ATOM 758 O O . ALA A 1 92 ? -1.289 -7.171 5.387 1.00 98.12 92 ALA A O 1
ATOM 759 N N . ILE A 1 93 ? -2.757 -5.479 5.617 1.00 98.12 93 ILE A N 1
ATOM 760 C CA . ILE A 1 93 ? -2.866 -5.583 7.081 1.00 98.12 93 ILE A CA 1
ATOM 761 C C . ILE A 1 93 ? -3.549 -6.896 7.472 1.00 98.12 93 ILE A C 1
ATOM 763 O O . ILE A 1 93 ? -3.073 -7.578 8.369 1.00 9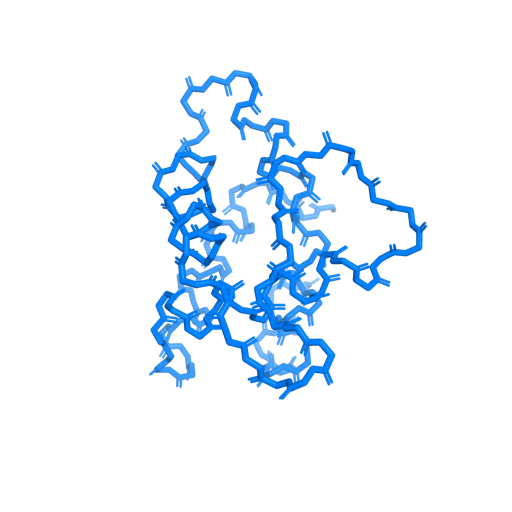8.12 93 ILE A O 1
ATOM 767 N N . ARG A 1 94 ? -4.620 -7.309 6.790 1.00 97.81 94 ARG A N 1
ATOM 768 C CA . ARG A 1 94 ? -5.336 -8.563 7.065 1.00 97.81 94 ARG A CA 1
ATOM 769 C C . ARG A 1 94 ? -4.421 -9.778 6.935 1.00 97.81 94 ARG A C 1
ATOM 771 O O . ARG A 1 94 ? -4.451 -10.649 7.800 1.00 97.81 94 ARG A O 1
ATOM 778 N N . LYS A 1 95 ? -3.615 -9.830 5.867 1.00 97.81 95 LYS A N 1
ATOM 779 C CA . LYS A 1 95 ? -2.683 -10.936 5.592 1.00 97.81 95 LYS A CA 1
ATOM 780 C C . LYS A 1 95 ? -1.522 -10.996 6.592 1.00 97.81 95 LYS A C 1
ATOM 782 O O . LYS A 1 95 ? -1.084 -12.089 6.926 1.00 97.81 95 LYS A O 1
ATOM 787 N N . SER A 1 96 ? -1.017 -9.850 7.054 1.00 97.50 96 SER A N 1
ATOM 788 C CA . SER A 1 96 ? 0.205 -9.784 7.880 1.00 97.50 96 SER A CA 1
ATOM 789 C C . SER A 1 96 ? -0.039 -9.561 9.379 1.00 97.50 96 SER A C 1
ATOM 791 O O . SER A 1 96 ? 0.768 -9.980 10.201 1.00 97.50 96 SER A O 1
ATOM 793 N N . ALA A 1 97 ? -1.143 -8.914 9.750 1.00 97.12 97 ALA A N 1
ATOM 794 C CA . ALA A 1 97 ? -1.535 -8.562 11.114 1.00 97.12 97 ALA A CA 1
ATOM 795 C C . ALA A 1 97 ? -3.063 -8.724 11.306 1.00 97.12 97 ALA A C 1
ATOM 797 O O . ALA A 1 97 ? -3.779 -7.736 11.507 1.00 97.12 97 ALA A O 1
ATOM 798 N N . PRO A 1 98 ? -3.597 -9.960 11.267 1.00 96.81 98 PRO A N 1
ATOM 799 C CA . PRO A 1 98 ? -5.042 -10.213 11.280 1.00 96.81 98 PRO A CA 1
ATOM 800 C C . PRO A 1 98 ? -5.751 -9.668 12.528 1.00 96.81 98 PRO A C 1
ATOM 802 O O . PRO A 1 98 ? -6.865 -9.155 12.429 1.00 96.81 98 PRO A O 1
ATOM 805 N N . GLU A 1 99 ? -5.107 -9.710 13.697 1.00 97.06 99 GLU A N 1
ATOM 806 C CA . GLU A 1 99 ? -5.676 -9.162 14.936 1.00 97.06 99 GLU A CA 1
ATOM 807 C C . GLU A 1 99 ? -5.758 -7.633 14.915 1.00 97.06 99 GLU A C 1
ATOM 809 O O . GLU A 1 99 ? -6.729 -7.053 15.403 1.00 97.06 99 GLU A O 1
ATOM 814 N N . LEU A 1 100 ? -4.780 -6.963 14.299 1.00 96.56 100 LEU A N 1
ATOM 815 C CA . LEU A 1 100 ? -4.848 -5.521 14.090 1.00 96.56 100 LEU A CA 1
ATOM 816 C C . LEU A 1 100 ? -5.947 -5.169 13.082 1.00 96.56 100 LEU A C 1
ATOM 818 O O . LEU A 1 100 ? -6.712 -4.238 13.324 1.00 96.56 100 LEU A O 1
ATOM 822 N N . HIS A 1 101 ? -6.066 -5.932 11.992 1.00 97.12 101 HIS A N 1
ATOM 823 C CA . HIS A 1 101 ? -7.138 -5.750 11.016 1.00 97.12 101 HIS A CA 1
ATOM 824 C C . HIS A 1 101 ? -8.518 -5.822 11.680 1.00 97.12 101 HIS A C 1
ATOM 826 O O . HIS A 1 101 ? -9.316 -4.905 11.507 1.00 97.12 101 HIS A O 1
ATOM 832 N N . LYS A 1 102 ? -8.774 -6.851 12.505 1.00 94.94 102 LYS A N 1
ATOM 833 C CA . LYS A 1 102 ? -10.033 -6.982 13.260 1.00 94.94 102 LYS A CA 1
ATOM 834 C C . LYS A 1 102 ? -10.328 -5.738 14.099 1.00 94.94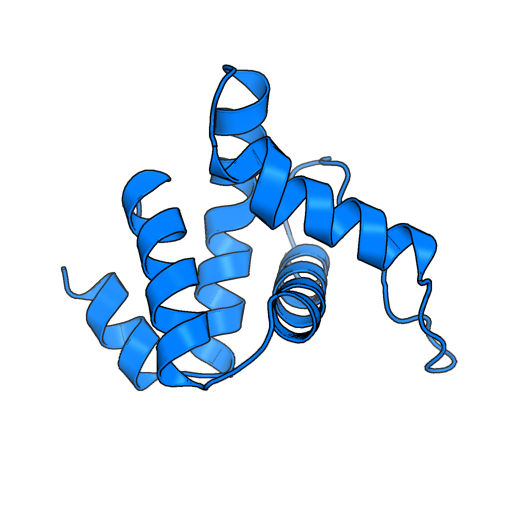 102 LYS A C 1
ATOM 836 O O . LYS A 1 102 ? -11.454 -5.257 14.073 1.00 94.94 102 LYS A O 1
ATOM 841 N N . ARG A 1 103 ? -9.323 -5.195 14.801 1.00 94.38 103 ARG A N 1
ATOM 842 C CA . ARG A 1 103 ? -9.467 -3.970 15.612 1.00 94.38 103 ARG A CA 1
ATOM 843 C C . ARG A 1 103 ? -9.816 -2.746 14.764 1.00 94.38 103 ARG A C 1
ATOM 845 O O . ARG A 1 103 ? -10.643 -1.953 15.186 1.00 94.38 103 ARG A O 1
ATOM 852 N N . ILE A 1 104 ? -9.211 -2.606 13.583 1.00 92.62 104 ILE A N 1
ATOM 853 C CA . ILE A 1 104 ? -9.485 -1.495 12.656 1.00 92.62 104 ILE A CA 1
ATOM 854 C C . ILE A 1 104 ? -10.904 -1.586 12.085 1.00 92.62 104 ILE A C 1
ATOM 856 O O . ILE A 1 104 ? -11.550 -0.561 11.914 1.00 92.62 104 ILE A O 1
ATOM 860 N N . THR A 1 105 ? -11.385 -2.792 11.775 1.00 89.88 105 THR A N 1
ATOM 861 C CA . THR A 1 105 ? -12.701 -2.993 11.143 1.00 89.88 105 THR A CA 1
ATOM 862 C C . THR A 1 105 ? -13.866 -3.099 12.123 1.00 89.88 105 THR A C 1
ATOM 864 O O . THR A 1 105 ? -15.012 -3.079 11.687 1.00 89.88 105 THR A O 1
ATOM 867 N N . ALA A 1 106 ? -13.588 -3.289 13.415 1.00 86.19 106 ALA A N 1
ATOM 868 C CA . ALA A 1 106 ? -14.606 -3.377 14.462 1.00 86.19 106 ALA A CA 1
ATOM 869 C C . ALA A 1 106 ? -15.036 -2.007 15.018 1.00 86.19 106 ALA A C 1
ATOM 871 O O . ALA A 1 106 ? -16.036 -1.949 15.732 1.00 86.19 106 ALA A O 1
ATOM 872 N N . GLY A 1 107 ? -14.275 -0.944 14.731 1.00 64.56 107 GLY A N 1
ATOM 873 C CA . GLY A 1 107 ? -14.642 0.448 15.019 1.00 64.56 107 GLY A CA 1
ATOM 874 C C . GLY A 1 107 ? -15.388 1.087 13.859 1.00 64.56 107 GLY A C 1
ATOM 875 O O . GLY A 1 107 ? -16.261 1.932 14.144 1.00 64.56 107 GLY A O 1
#